Protein AF-A0A8U0HR42-F1 (afdb_monomer_lite)

Foldseek 3Di:
DVCVPDDPVCVLLVQLVVLLVVLQVCQQPHQLLQSLQSLLVSLVSLVVVDPDDDPVSVVLSVVSNVLSVVSVVCVVVVHDDDLVSLVCSQLQRHSQLSVQCRPPPPHSVVSSVVSNVVLVVVQVVVPHPVCCSCPRHNPPPPVCVSCVFWDWDQDPVVRDIDTGGPCVVPPD

Secondary structure (DSSP, 8-state):
-GGGGS-HHHHHTHHHHHHHHHHHHHHHHS-THHHHHHHHHHHHHHHHH-SS--HHHHHHHHHHHHHHHHHHHHHHTTPPPPHHHHHHHHHHHSHHHHHHHHH-TT-HHHHHHHHHHHHHHHHHHTT-GGGTTT-SS-SSSTHHHH-TTEEEEEETTTTEEEEEEHHHHH--

Sequence (172 aa):
MILQYLPPSVIRALPELALIAIGFVVEWHYVSRITVFTNSMALATHTASLSDPSALFTAYVEFGIVLGLYGFIQYIREESIGQPYYVTAYYLYSSMTVGLIIFLPVGAFAAVVLATVAHIGMAVWRGGVSSWVYSGPRPFEVTYFINQNSIRYPDHEIGRWVSVPLTEVFDR

Structure (mmCIF, N/CA/C/O backbone):
data_AF-A0A8U0HR42-F1
#
_entry.id   AF-A0A8U0HR42-F1
#
loop_
_atom_site.group_PDB
_atom_site.id
_atom_site.type_symbol
_atom_site.label_atom_id
_atom_site.label_alt_id
_atom_site.label_comp_id
_atom_site.label_asym_id
_atom_site.label_entity_id
_atom_site.label_seq_id
_atom_site.pdbx_PDB_ins_code
_atom_site.Cartn_x
_atom_site.Cartn_y
_atom_site.Cartn_z
_atom_site.occupancy
_atom_site.B_iso_or_equiv
_atom_site.auth_seq_id
_atom_site.auth_comp_id
_atom_site.auth_asym_id
_atom_site.auth_atom_id
_atom_site.pdbx_PDB_model_num
ATOM 1 N N . MET A 1 1 ? -14.921 -26.849 11.056 1.00 66.88 1 MET A N 1
ATOM 2 C CA . MET A 1 1 ? -14.424 -25.935 9.994 1.00 66.88 1 MET A CA 1
ATOM 3 C C . MET A 1 1 ? -13.175 -25.235 10.510 1.00 66.88 1 MET A C 1
ATOM 5 O O . MET A 1 1 ? -13.185 -24.853 11.667 1.00 66.88 1 MET A O 1
ATOM 9 N N . ILE A 1 2 ? -12.111 -25.060 9.716 1.00 78.25 2 ILE A N 1
ATOM 10 C CA . ILE A 1 2 ? -10.826 -24.506 10.210 1.00 78.25 2 ILE A CA 1
ATOM 11 C C . ILE A 1 2 ? -10.975 -23.103 10.838 1.00 78.25 2 ILE A C 1
ATOM 13 O O . ILE A 1 2 ? -10.279 -22.763 11.788 1.00 78.25 2 ILE A O 1
ATOM 17 N N . LEU A 1 3 ? -11.971 -22.342 10.370 1.00 75.50 3 LEU A N 1
ATOM 18 C CA . LEU A 1 3 ? -12.327 -21.007 10.854 1.00 75.50 3 LEU A CA 1
ATOM 19 C C . LEU A 1 3 ? -12.717 -20.967 12.341 1.00 75.50 3 LEU A C 1
ATOM 21 O O . LEU A 1 3 ? -12.577 -19.926 12.966 1.00 75.50 3 LEU A O 1
ATOM 25 N N . GLN A 1 4 ? -13.161 -22.084 12.927 1.00 79.69 4 GLN A N 1
ATOM 26 C CA . GLN A 1 4 ? -13.584 -22.140 14.335 1.00 79.69 4 GLN A CA 1
ATOM 27 C C . GLN A 1 4 ? -12.416 -22.060 15.334 1.00 79.69 4 GLN A C 1
ATOM 29 O O . GLN A 1 4 ? -12.642 -21.849 16.520 1.00 79.69 4 GLN A O 1
ATOM 34 N N . TYR A 1 5 ? -11.179 -22.247 14.863 1.00 85.38 5 TYR A N 1
ATOM 35 C CA . TYR A 1 5 ? -9.969 -22.165 15.685 1.00 85.38 5 TYR A CA 1
ATOM 36 C C . TYR A 1 5 ? -9.307 -20.783 15.633 1.00 85.38 5 TYR A C 1
ATOM 38 O O . TYR A 1 5 ? -8.339 -20.543 16.352 1.00 85.38 5 TYR A O 1
ATOM 46 N N . LEU A 1 6 ? -9.799 -19.878 14.779 1.00 81.62 6 LEU A N 1
ATOM 47 C CA . LEU A 1 6 ? -9.230 -18.545 14.618 1.00 81.62 6 LEU A CA 1
ATOM 48 C C . LEU A 1 6 ? -9.898 -17.541 15.569 1.00 81.62 6 LEU A C 1
ATOM 50 O O . LEU A 1 6 ? -11.116 -17.578 15.751 1.00 81.62 6 LEU A O 1
ATOM 54 N N . PRO A 1 7 ? -9.133 -16.592 16.140 1.00 84.44 7 PRO A N 1
ATOM 55 C CA . PRO A 1 7 ? -9.707 -15.491 16.900 1.00 84.44 7 PRO A CA 1
ATOM 56 C C . PRO A 1 7 ? -10.683 -14.661 16.037 1.00 84.44 7 PRO A C 1
ATOM 58 O O . PRO A 1 7 ? -10.382 -14.396 14.870 1.00 84.44 7 PRO A O 1
ATOM 61 N N . PRO A 1 8 ? -11.803 -14.153 16.588 1.00 79.44 8 PRO A N 1
ATOM 62 C CA . PRO A 1 8 ? -12.774 -13.343 15.837 1.00 79.44 8 PRO A CA 1
ATOM 63 C C . PRO A 1 8 ? -12.202 -12.060 15.214 1.00 79.44 8 PRO A C 1
ATOM 65 O O . PRO A 1 8 ? -12.760 -11.518 14.261 1.00 79.44 8 PRO A O 1
ATOM 68 N N . SER A 1 9 ? -11.109 -11.533 15.767 1.00 74.50 9 SER A N 1
ATOM 69 C CA . SER A 1 9 ? -10.353 -10.420 15.184 1.00 74.50 9 SER A CA 1
ATOM 70 C C . SER A 1 9 ? -9.686 -10.814 13.866 1.00 74.50 9 SER A C 1
ATOM 72 O O . SER A 1 9 ? -9.794 -10.080 12.891 1.00 74.50 9 SER A O 1
ATOM 74 N N . VAL A 1 10 ? -9.071 -11.998 13.809 1.00 77.12 10 VAL A N 1
ATOM 75 C CA . VAL A 1 10 ? -8.405 -12.517 12.605 1.00 77.12 10 VAL A CA 1
ATOM 76 C C . VAL A 1 10 ? -9.420 -12.829 11.512 1.00 77.12 10 VAL A C 1
ATOM 78 O O . VAL A 1 10 ? -9.176 -12.531 10.350 1.00 77.12 10 VAL A O 1
ATOM 81 N N . ILE A 1 11 ? -10.584 -13.371 11.880 1.00 81.81 11 ILE A N 1
ATOM 82 C CA . ILE A 1 11 ? -11.650 -13.673 10.915 1.00 81.81 11 ILE A CA 1
ATOM 83 C C . ILE A 1 11 ? -12.159 -12.397 10.233 1.00 81.81 11 ILE A C 1
ATOM 85 O O . ILE A 1 11 ? -12.410 -12.405 9.033 1.00 81.81 11 ILE A O 1
ATOM 89 N N . ARG A 1 12 ? -12.293 -11.294 10.979 1.00 80.69 12 ARG A N 1
ATOM 90 C CA . ARG A 1 12 ? -12.728 -10.007 10.415 1.00 80.69 12 ARG A CA 1
ATOM 91 C C . ARG A 1 12 ? -11.691 -9.383 9.486 1.00 80.69 12 ARG A C 1
ATOM 93 O O . ARG A 1 12 ? -12.093 -8.751 8.525 1.00 80.69 12 ARG A O 1
ATOM 100 N N . ALA A 1 13 ? -10.408 -9.617 9.756 1.00 80.81 13 ALA A N 1
ATOM 101 C CA . ALA A 1 13 ? -9.294 -9.121 8.952 1.00 80.81 13 ALA A CA 1
ATOM 102 C C . ALA A 1 13 ? -8.875 -10.075 7.812 1.00 80.81 13 ALA A C 1
ATOM 104 O O . ALA A 1 13 ? -7.837 -9.870 7.185 1.00 80.81 13 ALA A O 1
ATOM 105 N N . LEU A 1 14 ? -9.609 -11.174 7.578 1.00 83.12 14 LEU A N 1
ATOM 106 C CA . LEU A 1 14 ? -9.266 -12.176 6.559 1.00 83.12 14 LEU A CA 1
ATOM 107 C C . LEU A 1 14 ? -9.131 -11.585 5.147 1.00 83.12 14 LEU A C 1
ATOM 109 O O . LEU A 1 14 ? -8.169 -11.953 4.472 1.00 83.12 14 LEU A O 1
ATOM 113 N N . PRO A 1 15 ? -10.041 -10.709 4.675 1.00 83.31 15 PRO A N 1
ATOM 114 C CA . PRO A 1 15 ? -9.913 -10.091 3.356 1.00 83.31 15 PRO A CA 1
ATOM 115 C C . PRO A 1 15 ? -8.627 -9.270 3.212 1.00 83.31 15 PRO A C 1
ATOM 117 O O . PRO A 1 15 ? -7.894 -9.427 2.235 1.00 83.31 15 PRO A O 1
ATOM 120 N N . GLU A 1 16 ? -8.316 -8.443 4.208 1.00 85.94 16 GLU A N 1
ATOM 121 C CA . GLU A 1 16 ? -7.113 -7.616 4.249 1.00 85.94 16 GLU A CA 1
ATOM 122 C C . GLU A 1 16 ? -5.857 -8.486 4.302 1.00 85.94 16 GLU A C 1
ATOM 124 O O . GLU A 1 16 ? -4.922 -8.277 3.532 1.00 85.94 16 GLU A O 1
ATOM 129 N N . LEU A 1 17 ? -5.858 -9.509 5.161 1.00 83.25 17 LEU A N 1
ATOM 130 C CA . LEU A 1 17 ? -4.767 -10.473 5.286 1.00 83.25 17 LEU A CA 1
ATOM 131 C C . LEU A 1 17 ? -4.526 -11.237 3.985 1.00 83.25 17 LEU A C 1
ATOM 133 O O . LEU A 1 17 ? -3.374 -11.431 3.607 1.00 83.25 17 LEU A O 1
ATOM 137 N N . ALA A 1 18 ? -5.584 -11.654 3.291 1.00 84.06 18 ALA A N 1
ATOM 138 C CA . ALA A 1 18 ? -5.467 -12.341 2.012 1.00 84.06 18 ALA A CA 1
ATOM 139 C C . ALA A 1 18 ? -4.849 -11.426 0.945 1.00 84.06 18 ALA A C 1
ATOM 141 O O . ALA A 1 18 ? -3.941 -11.846 0.230 1.00 84.06 18 ALA A O 1
ATOM 142 N N . LEU A 1 19 ? -5.289 -10.168 0.870 1.00 84.19 19 LEU A N 1
ATOM 143 C CA . LEU A 1 19 ? -4.763 -9.194 -0.089 1.00 84.19 19 LEU A CA 1
ATOM 144 C C . LEU A 1 19 ? -3.305 -8.819 0.199 1.00 84.19 19 LEU A C 1
ATOM 146 O O . LEU A 1 19 ? -2.505 -8.769 -0.735 1.00 84.19 19 LEU A O 1
ATOM 150 N N . ILE A 1 20 ? -2.940 -8.634 1.471 1.00 82.88 20 ILE A N 1
ATOM 151 C CA . ILE A 1 20 ? -1.546 -8.417 1.885 1.00 82.88 20 ILE A CA 1
ATOM 152 C C . ILE A 1 20 ? -0.702 -9.656 1.589 1.00 82.88 20 ILE A C 1
ATOM 154 O O . ILE A 1 20 ? 0.413 -9.522 1.100 1.00 82.88 20 ILE A O 1
ATOM 158 N N . ALA A 1 21 ? -1.205 -10.864 1.857 1.00 81.19 21 ALA A N 1
ATOM 159 C CA . ALA A 1 21 ? -0.470 -12.097 1.588 1.00 81.19 21 ALA A CA 1
ATOM 160 C C . ALA A 1 21 ? -0.195 -12.271 0.089 1.00 81.19 21 ALA A C 1
ATOM 162 O O . ALA A 1 21 ? 0.932 -12.588 -0.290 1.00 81.19 21 ALA A O 1
ATOM 163 N N . ILE A 1 22 ? -1.188 -12.006 -0.766 1.00 80.81 22 ILE A N 1
ATOM 164 C CA . ILE A 1 22 ? -0.998 -11.984 -2.222 1.00 80.81 22 ILE A CA 1
ATOM 165 C C . ILE A 1 22 ? 0.026 -10.909 -2.590 1.00 80.81 22 ILE A C 1
ATOM 167 O O . ILE A 1 22 ? 0.986 -11.211 -3.294 1.00 80.81 22 ILE A O 1
ATOM 171 N N . GLY A 1 23 ? -0.133 -9.686 -2.075 1.00 75.19 23 GLY A N 1
ATOM 172 C CA . GLY A 1 23 ? 0.799 -8.584 -2.312 1.00 75.19 23 GLY A CA 1
ATOM 173 C C . GLY A 1 23 ? 2.236 -8.940 -1.948 1.00 75.19 23 GLY A C 1
ATOM 174 O O . GLY A 1 23 ? 3.132 -8.697 -2.751 1.00 75.19 23 GLY A O 1
ATOM 175 N N . PHE A 1 24 ? 2.435 -9.597 -0.807 1.00 78.31 24 PHE A N 1
ATOM 176 C CA . PHE A 1 24 ? 3.731 -1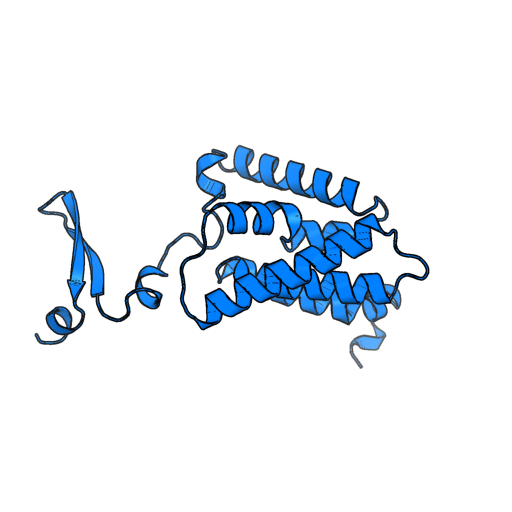0.026 -0.291 1.00 78.31 24 PHE A CA 1
ATOM 177 C C . PHE A 1 24 ? 4.364 -11.141 -1.130 1.00 78.31 24 PHE A C 1
ATOM 179 O O . PHE A 1 24 ? 5.543 -11.059 -1.468 1.00 78.31 24 PHE A O 1
ATOM 186 N N . VAL A 1 25 ? 3.595 -12.169 -1.506 1.00 77.38 25 VAL A N 1
ATOM 187 C CA . VAL A 1 25 ? 4.084 -13.244 -2.392 1.00 77.38 25 VAL A CA 1
ATOM 188 C C . VAL A 1 25 ? 4.490 -12.663 -3.743 1.00 77.38 25 VAL A C 1
ATOM 190 O O . VAL A 1 25 ? 5.550 -12.978 -4.280 1.00 77.38 25 VAL A O 1
ATOM 193 N N . VAL A 1 26 ? 3.663 -11.773 -4.280 1.00 70.31 26 VAL A N 1
ATOM 194 C CA . VAL A 1 26 ? 3.926 -11.104 -5.550 1.00 70.31 26 VAL A CA 1
ATOM 195 C C . VAL A 1 26 ? 5.119 -10.156 -5.432 1.00 70.31 26 VAL A C 1
ATOM 197 O O . VAL A 1 26 ? 5.915 -10.094 -6.356 1.00 70.31 26 VAL A O 1
ATOM 200 N N . GLU A 1 27 ? 5.320 -9.494 -4.294 1.00 76.19 27 GLU A N 1
ATOM 201 C CA . GLU A 1 27 ? 6.469 -8.610 -4.042 1.00 76.19 27 GLU A CA 1
ATOM 202 C C . GLU A 1 27 ? 7.811 -9.357 -4.110 1.00 76.19 27 GLU A C 1
ATOM 204 O O . GLU A 1 27 ? 8.821 -8.784 -4.515 1.00 76.19 27 GLU A O 1
ATOM 209 N N . TRP A 1 28 ? 7.823 -10.652 -3.775 1.00 64.25 28 TRP A N 1
ATOM 210 C CA . TRP A 1 28 ? 9.016 -11.501 -3.874 1.00 64.25 28 TRP A CA 1
ATOM 211 C C . TRP A 1 28 ? 9.342 -11.948 -5.303 1.00 64.25 28 TRP A C 1
ATOM 213 O O . TRP A 1 28 ? 10.506 -12.220 -5.602 1.00 64.25 28 TRP A O 1
ATOM 223 N N . HIS A 1 29 ? 8.340 -12.038 -6.180 1.00 52.47 29 HIS A N 1
ATOM 224 C CA . HIS A 1 29 ? 8.472 -12.672 -7.499 1.00 52.47 29 HIS A CA 1
ATOM 225 C C . HIS A 1 29 ? 8.234 -11.729 -8.684 1.00 52.47 29 HIS A C 1
ATOM 227 O O . HIS A 1 29 ? 8.695 -12.003 -9.789 1.00 52.47 29 HIS A O 1
ATOM 233 N N . TYR A 1 30 ? 7.543 -10.613 -8.473 1.00 54.38 30 TYR A N 1
ATOM 234 C CA . TYR A 1 30 ? 7.096 -9.700 -9.514 1.00 54.38 30 TYR A CA 1
ATOM 235 C C . TYR A 1 30 ? 7.462 -8.251 -9.202 1.00 54.38 30 TYR A C 1
ATOM 237 O O . TYR A 1 30 ? 7.749 -7.841 -8.081 1.00 54.38 30 TYR A O 1
ATOM 245 N N . VAL A 1 31 ? 7.433 -7.452 -10.263 1.00 59.38 31 VAL A N 1
ATOM 246 C CA . VAL A 1 31 ? 7.616 -6.006 -10.218 1.00 59.38 31 VAL A CA 1
ATOM 247 C C . VAL A 1 31 ? 6.521 -5.381 -9.342 1.00 59.38 31 VAL A C 1
ATOM 249 O O . VAL A 1 31 ? 5.358 -5.760 -9.482 1.00 59.38 31 VAL A O 1
ATOM 252 N N . SER A 1 32 ? 6.862 -4.376 -8.520 1.00 70.12 32 SER A N 1
ATOM 253 C CA . SER A 1 32 ? 6.002 -3.734 -7.497 1.00 70.12 32 SER A CA 1
ATOM 254 C C . SER A 1 32 ? 4.602 -3.285 -7.958 1.00 70.12 32 SER A C 1
ATOM 256 O O . SER A 1 32 ? 3.761 -2.947 -7.137 1.00 70.12 32 SER A O 1
ATOM 258 N N . ARG A 1 33 ? 4.334 -3.293 -9.265 1.00 81.56 33 ARG A N 1
ATOM 259 C CA . ARG A 1 33 ? 3.081 -2.914 -9.928 1.00 81.56 33 ARG A CA 1
ATOM 260 C C . ARG A 1 33 ? 1.845 -3.626 -9.371 1.00 81.56 33 ARG A C 1
ATOM 262 O O . ARG A 1 33 ? 0.877 -2.967 -9.006 1.00 81.56 33 ARG A O 1
ATOM 269 N N . ILE A 1 34 ? 1.884 -4.956 -9.288 1.00 82.44 34 ILE A N 1
ATOM 270 C CA . ILE A 1 34 ? 0.743 -5.749 -8.800 1.00 82.44 34 ILE A CA 1
ATOM 271 C C . ILE A 1 34 ? 0.619 -5.620 -7.276 1.00 82.44 34 ILE A C 1
ATOM 273 O O . ILE A 1 34 ? -0.487 -5.467 -6.767 1.00 82.44 34 ILE A O 1
ATOM 277 N N . THR A 1 35 ? 1.747 -5.591 -6.559 1.00 86.69 35 THR A N 1
ATOM 278 C CA . THR A 1 35 ? 1.792 -5.406 -5.101 1.00 86.69 35 THR A CA 1
ATOM 279 C C . THR A 1 35 ? 1.117 -4.108 -4.660 1.00 86.69 35 THR A C 1
ATOM 281 O O . THR A 1 35 ? 0.303 -4.125 -3.741 1.00 86.69 35 THR A O 1
ATOM 284 N N . VAL A 1 36 ? 1.393 -2.982 -5.333 1.00 89.44 36 VAL A N 1
ATOM 285 C CA . VAL A 1 36 ? 0.744 -1.696 -5.010 1.00 89.44 36 VAL A CA 1
ATOM 286 C C . VAL A 1 36 ? -0.766 -1.800 -5.172 1.00 89.44 36 VAL A C 1
ATOM 288 O O . VAL A 1 36 ? -1.503 -1.301 -4.325 1.00 89.44 36 VAL A O 1
ATOM 291 N N . PHE A 1 37 ? -1.238 -2.462 -6.231 1.00 91.25 37 PHE A N 1
ATOM 292 C CA . PHE A 1 37 ? -2.667 -2.644 -6.460 1.00 91.25 37 PHE A CA 1
ATOM 293 C C . PHE A 1 37 ? -3.317 -3.478 -5.351 1.00 91.25 37 PHE A C 1
ATOM 295 O O . PHE A 1 37 ? -4.270 -3.019 -4.722 1.00 91.25 37 PHE A O 1
ATOM 302 N N . THR A 1 38 ? -2.779 -4.661 -5.045 1.00 91.50 38 THR A N 1
ATOM 303 C CA . THR A 1 38 ? -3.352 -5.544 -4.015 1.00 91.50 38 THR A CA 1
ATOM 304 C C . THR A 1 38 ? -3.318 -4.906 -2.629 1.00 91.50 38 THR A C 1
ATOM 306 O O . THR A 1 38 ? -4.304 -4.973 -1.897 1.00 91.50 38 THR A O 1
ATOM 309 N N . ASN A 1 39 ? -2.231 -4.215 -2.288 1.00 92.69 39 ASN A N 1
ATOM 310 C CA . ASN A 1 39 ? -2.087 -3.558 -0.993 1.00 92.69 39 ASN A CA 1
ATOM 311 C C . ASN A 1 39 ? -2.993 -2.324 -0.870 1.00 92.69 39 ASN A C 1
ATOM 313 O O . ASN A 1 39 ? -3.564 -2.080 0.191 1.00 92.69 39 ASN A O 1
ATOM 317 N N . SER A 1 40 ? -3.206 -1.581 -1.958 1.00 93.62 40 SER A N 1
ATOM 318 C CA . SER A 1 40 ? -4.165 -0.468 -1.972 1.00 93.62 40 SER A CA 1
ATOM 319 C C . SER A 1 40 ? -5.608 -0.956 -1.845 1.00 93.62 40 SER A C 1
ATOM 321 O O . SER A 1 40 ? -6.404 -0.335 -1.145 1.00 93.62 40 SER A O 1
ATOM 323 N N . MET A 1 41 ? -5.941 -2.106 -2.439 1.00 93.38 41 MET A N 1
ATOM 324 C CA . MET A 1 41 ? -7.238 -2.758 -2.229 1.00 93.38 41 MET A CA 1
ATOM 325 C C . MET A 1 41 ? -7.409 -3.262 -0.788 1.00 93.38 41 MET A C 1
ATOM 327 O O . MET A 1 41 ? -8.513 -3.184 -0.244 1.00 93.38 41 MET A O 1
ATOM 331 N N . ALA A 1 42 ? -6.334 -3.732 -0.143 1.00 93.00 42 ALA A N 1
ATOM 332 C CA . ALA A 1 42 ? -6.360 -4.095 1.275 1.00 93.00 42 ALA A CA 1
ATOM 333 C C . ALA A 1 42 ? -6.672 -2.871 2.147 1.00 93.00 42 ALA A C 1
ATOM 335 O O . ALA A 1 42 ? -7.555 -2.931 3.001 1.00 93.00 42 ALA A O 1
ATOM 336 N N . LEU A 1 43 ? -6.017 -1.738 1.874 1.00 92.12 43 LEU A N 1
ATOM 337 C CA . LEU A 1 43 ? -6.306 -0.468 2.541 1.00 92.12 43 LEU A CA 1
ATOM 338 C C . LEU A 1 43 ? -7.737 0.009 2.282 1.00 92.12 43 LEU A C 1
ATOM 340 O O . LEU A 1 43 ? -8.393 0.444 3.216 1.00 92.12 43 LEU A O 1
ATOM 344 N N . ALA A 1 44 ? -8.247 -0.105 1.055 1.00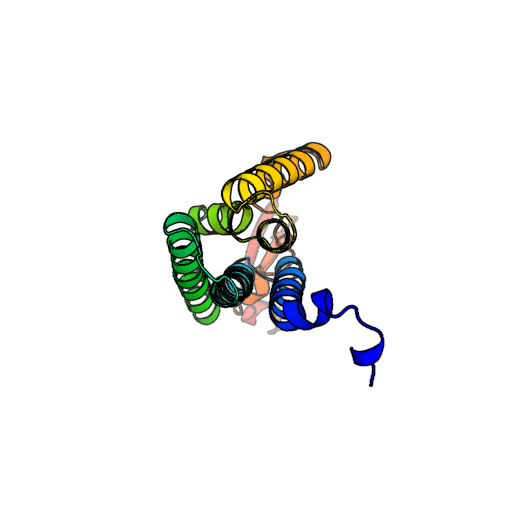 93.06 44 ALA A N 1
ATOM 345 C CA . ALA A 1 44 ? -9.625 0.262 0.730 1.00 93.06 44 ALA A CA 1
ATOM 346 C C . ALA A 1 44 ? -10.644 -0.577 1.510 1.00 93.06 44 ALA A C 1
ATOM 348 O O . ALA A 1 44 ? -11.601 -0.037 2.067 1.00 93.06 44 ALA A O 1
ATOM 349 N N . THR A 1 45 ? -10.398 -1.884 1.601 1.00 91.56 45 THR A N 1
ATOM 350 C CA . THR A 1 45 ? -11.228 -2.811 2.381 1.00 91.56 45 THR A CA 1
ATOM 351 C C . THR A 1 45 ? -11.188 -2.455 3.865 1.00 91.56 45 THR A C 1
ATOM 353 O O . THR A 1 45 ? -12.234 -2.358 4.505 1.00 91.56 45 THR A O 1
ATOM 356 N N . HIS A 1 46 ? -9.996 -2.154 4.386 1.00 89.94 46 HIS A N 1
ATOM 357 C CA . HIS A 1 46 ? -9.832 -1.714 5.763 1.00 89.94 46 HIS A CA 1
ATOM 358 C C . HIS A 1 46 ? -10.557 -0.389 6.033 1.00 89.94 46 HIS A C 1
ATOM 360 O O . HIS A 1 46 ? -11.308 -0.289 6.999 1.00 89.94 46 HIS A O 1
ATOM 366 N N . THR A 1 47 ? -10.401 0.615 5.166 1.00 89.38 47 THR A N 1
ATOM 367 C CA . THR A 1 47 ? -11.068 1.920 5.298 1.00 89.38 47 THR A CA 1
ATOM 368 C C . THR A 1 47 ? -12.584 1.781 5.314 1.00 89.38 47 THR A C 1
ATOM 370 O O . THR A 1 47 ? -13.236 2.442 6.116 1.00 89.38 47 THR A O 1
ATOM 373 N N . ALA A 1 48 ? -13.149 0.883 4.501 1.00 87.38 48 ALA A N 1
ATOM 374 C CA . ALA A 1 48 ? -14.584 0.600 4.500 1.00 87.38 48 ALA A CA 1
ATOM 375 C C . ALA A 1 48 ? -15.088 -0.023 5.818 1.00 87.38 48 ALA A C 1
ATOM 377 O O . ALA A 1 48 ? -16.283 0.037 6.103 1.00 87.38 48 ALA A O 1
ATOM 378 N N . SER A 1 49 ? -14.197 -0.609 6.626 1.00 86.75 49 SER A N 1
ATOM 379 C CA . SER A 1 49 ? -14.523 -1.140 7.957 1.00 86.75 49 SER A CA 1
ATOM 380 C C . SER A 1 49 ? -14.470 -0.085 9.072 1.00 86.75 49 SER A C 1
ATOM 382 O O . SER A 1 49 ? -14.958 -0.335 10.177 1.00 86.75 49 SER A O 1
ATOM 384 N N . LEU A 1 50 ? -13.893 1.093 8.803 1.00 86.25 50 LEU A N 1
ATOM 385 C CA . LEU A 1 50 ? -13.776 2.182 9.770 1.00 86.25 50 LEU A CA 1
ATOM 386 C C . LEU A 1 50 ? -15.053 3.028 9.791 1.00 86.25 50 LEU A C 1
ATOM 388 O O . LEU A 1 50 ? -15.600 3.383 8.751 1.00 86.25 50 LEU A O 1
ATOM 392 N N . SER A 1 51 ? -15.507 3.402 10.989 1.00 85.75 51 SER A N 1
ATOM 393 C CA . SER A 1 51 ? -16.710 4.225 11.158 1.00 85.75 51 SER A CA 1
ATOM 394 C C . SER A 1 51 ? -16.507 5.689 10.762 1.00 85.75 51 SER A C 1
ATOM 396 O O . SER A 1 51 ? -17.462 6.336 10.349 1.00 85.75 51 SER A O 1
ATOM 398 N N . ASP A 1 52 ? -15.289 6.212 10.925 1.00 86.81 52 ASP A N 1
ATOM 399 C CA . ASP A 1 52 ? -14.942 7.604 10.613 1.00 86.81 52 ASP A CA 1
ATOM 400 C C . ASP A 1 52 ? -13.456 7.724 10.215 1.00 86.81 52 ASP A C 1
ATOM 402 O O . ASP A 1 52 ? -12.594 8.048 11.041 1.00 86.81 52 ASP A O 1
ATOM 406 N N . PRO A 1 53 ? -13.093 7.348 8.975 1.00 86.25 53 PRO A N 1
ATOM 407 C CA . PRO A 1 53 ? -11.727 7.487 8.494 1.00 86.25 53 PRO A CA 1
ATOM 408 C C . PRO A 1 53 ? -11.389 8.960 8.235 1.00 86.25 53 PRO A C 1
ATOM 410 O O . PRO A 1 53 ? -12.133 9.691 7.587 1.00 86.25 53 PRO A O 1
ATOM 413 N N . SER A 1 54 ? -10.206 9.400 8.674 1.00 89.38 54 SER A N 1
ATOM 414 C CA . SER A 1 54 ? -9.760 10.772 8.394 1.00 89.38 54 SER A CA 1
ATOM 415 C C . SER A 1 54 ? -9.662 11.047 6.885 1.00 89.38 54 SER A C 1
ATOM 417 O O . SER A 1 54 ? -9.276 10.173 6.101 1.00 89.38 54 SER A O 1
ATOM 419 N N . ALA A 1 55 ? -9.941 12.287 6.471 1.00 89.38 55 ALA A N 1
ATOM 420 C CA . ALA A 1 55 ? -9.877 12.691 5.062 1.00 89.38 55 ALA A CA 1
ATOM 421 C C . ALA A 1 55 ? -8.489 12.455 4.437 1.00 89.38 55 ALA A C 1
ATOM 423 O O . ALA A 1 55 ? -8.388 12.005 3.300 1.00 89.38 55 ALA A O 1
ATOM 424 N N . LEU A 1 56 ? -7.415 12.692 5.200 1.00 89.06 56 LEU A N 1
ATOM 425 C CA . LEU A 1 56 ? -6.043 12.433 4.749 1.00 89.06 56 LEU A CA 1
ATOM 426 C C . LEU A 1 56 ? -5.784 10.944 4.510 1.00 89.06 56 LEU A C 1
ATOM 428 O O . LEU A 1 56 ? -5.133 10.590 3.529 1.00 89.06 56 LEU A O 1
ATOM 432 N N . PHE A 1 57 ? -6.294 10.072 5.384 1.00 89.88 57 PHE A N 1
ATOM 433 C CA . PHE A 1 57 ? -6.160 8.630 5.197 1.00 89.88 57 PHE A CA 1
ATOM 434 C C . PHE A 1 57 ? -6.944 8.158 3.971 1.00 89.88 57 PHE A C 1
ATOM 436 O O . PHE A 1 57 ? -6.410 7.412 3.157 1.00 89.88 57 PHE A O 1
ATOM 443 N N . THR A 1 58 ? -8.165 8.662 3.790 1.00 91.62 58 THR A N 1
ATOM 444 C CA . THR A 1 58 ? -8.995 8.353 2.618 1.00 91.62 58 THR A CA 1
ATOM 445 C C . THR A 1 58 ? -8.308 8.780 1.319 1.00 91.62 58 THR A C 1
ATOM 447 O O . THR A 1 58 ? -8.152 7.959 0.419 1.00 91.62 58 THR A O 1
ATOM 450 N N . ALA A 1 59 ? -7.780 10.007 1.254 1.00 92.88 59 ALA A N 1
ATOM 451 C CA . ALA A 1 59 ? -7.032 10.496 0.093 1.00 92.88 59 ALA A CA 1
ATOM 452 C C . ALA A 1 59 ? -5.774 9.656 -0.195 1.00 92.88 59 ALA A C 1
ATOM 454 O O . ALA A 1 59 ? -5.442 9.392 -1.350 1.00 92.88 59 ALA A O 1
ATOM 455 N N . TYR A 1 60 ? -5.079 9.199 0.850 1.00 92.88 60 TYR A N 1
ATOM 456 C CA . TYR A 1 60 ? -3.946 8.285 0.710 1.00 92.88 60 TYR A CA 1
ATOM 457 C C . TYR A 1 60 ? -4.367 6.919 0.139 1.00 92.88 60 TYR A C 1
ATOM 459 O O . TYR A 1 60 ? -3.665 6.368 -0.711 1.00 92.88 60 TYR A O 1
ATOM 467 N N . VAL A 1 61 ? -5.516 6.376 0.545 1.00 93.88 61 VAL A N 1
ATOM 468 C CA . VAL A 1 61 ? -6.046 5.129 -0.031 1.00 93.88 61 VAL A CA 1
ATOM 469 C C . VAL A 1 61 ? -6.440 5.316 -1.496 1.00 93.88 61 VAL A C 1
ATOM 471 O O . VAL A 1 61 ? -6.036 4.516 -2.339 1.00 93.88 61 VAL A O 1
ATOM 474 N N . GLU A 1 62 ? -7.158 6.389 -1.826 1.00 95.44 62 GLU A N 1
ATOM 475 C CA . GLU A 1 62 ? -7.557 6.703 -3.204 1.00 95.44 62 GLU A CA 1
ATOM 476 C C . GLU A 1 62 ? -6.346 6.892 -4.125 1.00 95.44 62 GLU A C 1
ATOM 478 O O . GLU A 1 62 ? -6.308 6.335 -5.225 1.00 95.44 62 GLU A O 1
ATOM 483 N N . PHE A 1 63 ? -5.314 7.603 -3.656 1.00 95.19 63 PHE A N 1
ATOM 484 C CA . PHE A 1 63 ? -4.053 7.738 -4.385 1.00 95.19 63 PHE A CA 1
ATOM 485 C C . PHE A 1 63 ? -3.410 6.372 -4.657 1.00 95.19 63 PHE A C 1
ATOM 487 O O . PHE A 1 63 ? -2.959 6.115 -5.774 1.00 95.19 63 PHE A O 1
ATOM 494 N N . GLY A 1 64 ? -3.432 5.473 -3.671 1.00 93.62 64 GLY A N 1
ATOM 495 C CA . GLY A 1 64 ? -2.935 4.106 -3.813 1.00 93.62 64 GLY A CA 1
ATOM 496 C C . GLY A 1 64 ? -3.691 3.312 -4.871 1.00 93.62 64 GLY A C 1
ATOM 497 O O . GLY A 1 64 ? -3.069 2.655 -5.703 1.00 93.62 64 GLY A O 1
ATOM 498 N N . ILE A 1 65 ? -5.022 3.417 -4.904 1.00 95.12 65 ILE A N 1
ATOM 499 C CA . ILE A 1 65 ? -5.855 2.754 -5.918 1.00 95.12 65 ILE A CA 1
ATOM 500 C C . ILE A 1 65 ? -5.488 3.249 -7.320 1.00 95.12 65 ILE A C 1
ATOM 502 O O . ILE A 1 65 ? -5.264 2.433 -8.215 1.00 95.12 65 ILE A O 1
ATOM 506 N N . VAL A 1 66 ? -5.378 4.566 -7.514 1.00 96.31 66 VAL A N 1
ATOM 507 C CA . VAL A 1 66 ? -5.005 5.152 -8.814 1.00 96.31 66 VAL A CA 1
ATOM 508 C C . VAL A 1 66 ? -3.601 4.709 -9.227 1.00 96.31 66 VAL A C 1
ATOM 510 O O . VAL A 1 66 ? -3.393 4.281 -10.364 1.00 96.31 66 VAL A O 1
ATOM 513 N N . LEU A 1 67 ? -2.641 4.761 -8.303 1.00 94.19 67 LEU A N 1
ATOM 514 C CA . LEU A 1 67 ? -1.259 4.353 -8.545 1.00 94.19 67 LEU A CA 1
ATOM 515 C C . LEU A 1 67 ? -1.153 2.850 -8.846 1.00 94.19 67 LEU A C 1
ATOM 517 O O . LEU A 1 67 ? -0.441 2.440 -9.765 1.00 94.19 67 LEU A O 1
ATOM 521 N N . GLY A 1 68 ? -1.875 2.024 -8.095 1.00 91.62 68 GLY A N 1
ATOM 522 C CA . GLY A 1 68 ? -1.959 0.581 -8.287 1.00 91.62 68 GLY A CA 1
ATOM 523 C C . GLY A 1 68 ? -2.576 0.228 -9.632 1.00 91.62 68 GLY A C 1
ATOM 524 O O . GLY A 1 68 ? -2.009 -0.578 -10.364 1.00 91.62 68 GLY A O 1
ATOM 525 N N . LEU A 1 69 ? -3.676 0.886 -10.006 1.00 94.19 69 LEU A N 1
ATOM 526 C CA . LEU A 1 69 ? -4.325 0.683 -11.298 1.00 94.19 69 LEU A CA 1
ATOM 527 C C . LEU A 1 69 ? -3.413 1.103 -12.456 1.00 94.19 69 LEU A C 1
ATOM 529 O O . LEU A 1 69 ? -3.274 0.355 -13.421 1.00 94.19 69 LEU A O 1
ATOM 533 N N . TYR A 1 70 ? -2.739 2.251 -12.342 1.00 92.38 70 TYR A N 1
ATOM 534 C CA . TYR A 1 70 ? -1.740 2.680 -13.320 1.00 92.38 70 TYR A CA 1
ATOM 535 C C . TYR A 1 70 ? -0.620 1.640 -13.468 1.00 92.38 70 TYR A C 1
ATOM 537 O O . TYR A 1 70 ? -0.315 1.208 -14.578 1.00 92.38 70 TYR A O 1
ATOM 545 N N . GLY A 1 71 ? -0.053 1.173 -12.353 1.00 87.56 71 GLY A N 1
ATOM 546 C CA . GLY A 1 71 ? 0.962 0.120 -12.360 1.00 87.56 71 GLY A CA 1
ATOM 547 C C . GLY A 1 71 ? 0.481 -1.173 -13.004 1.00 87.56 71 GLY A C 1
ATOM 548 O O . GLY A 1 71 ? 1.198 -1.760 -13.812 1.00 87.56 71 GLY A O 1
ATOM 549 N N . PHE A 1 72 ? -0.734 -1.598 -12.672 1.00 86.81 72 PHE A N 1
ATOM 550 C CA . PHE A 1 72 ? -1.354 -2.806 -13.201 1.00 86.81 72 PHE A CA 1
ATOM 551 C C . PHE A 1 72 ? -1.602 -2.717 -14.714 1.00 86.81 72 PHE A C 1
ATOM 553 O O . PHE A 1 72 ? -1.280 -3.653 -15.443 1.00 86.81 72 PHE A O 1
ATOM 560 N N . ILE A 1 73 ? -2.076 -1.572 -15.214 1.00 87.62 73 ILE A N 1
ATOM 561 C CA . ILE A 1 73 ? -2.237 -1.333 -16.657 1.00 87.62 73 ILE A CA 1
ATOM 562 C C . ILE A 1 73 ? -0.886 -1.427 -17.372 1.00 87.62 73 ILE A C 1
ATOM 564 O O . ILE A 1 73 ? -0.775 -2.130 -18.375 1.00 87.62 73 ILE A O 1
ATOM 568 N N . GLN A 1 74 ? 0.155 -0.786 -16.838 1.00 84.31 74 GLN A N 1
ATOM 569 C CA . GLN A 1 74 ? 1.492 -0.852 -17.436 1.00 84.31 74 GLN A CA 1
ATOM 570 C C . GLN A 1 74 ? 2.117 -2.244 -17.327 1.00 84.31 74 GLN A C 1
ATOM 572 O O . GLN A 1 74 ? 2.956 -2.602 -18.147 1.00 84.31 74 GLN A O 1
ATOM 577 N N . TYR A 1 75 ? 1.729 -3.038 -16.326 1.00 83.19 75 TYR A N 1
ATOM 578 C CA . TYR A 1 75 ? 2.113 -4.445 -16.248 1.00 83.19 75 TYR A CA 1
ATOM 579 C C . TYR A 1 75 ? 1.487 -5.254 -17.390 1.00 83.19 75 TYR A C 1
ATOM 581 O O . TYR A 1 75 ? 2.211 -5.964 -18.076 1.00 83.19 75 TYR A O 1
ATOM 589 N N . ILE A 1 76 ? 0.182 -5.090 -17.641 1.00 83.75 76 ILE A N 1
ATOM 590 C CA . ILE A 1 76 ? -0.527 -5.765 -18.745 1.00 83.75 76 ILE A CA 1
ATOM 591 C C . ILE A 1 76 ? 0.036 -5.357 -20.110 1.00 83.75 76 ILE A C 1
ATOM 593 O O . ILE A 1 76 ? 0.131 -6.183 -21.009 1.00 83.75 76 ILE A O 1
ATOM 597 N N . ARG A 1 77 ? 0.399 -4.082 -20.272 1.00 83.31 77 ARG A N 1
ATOM 598 C CA . ARG A 1 77 ? 0.980 -3.556 -21.516 1.00 83.31 77 ARG A CA 1
ATOM 599 C C . ARG A 1 77 ? 2.462 -3.879 -21.696 1.00 83.31 77 ARG A C 1
ATOM 601 O O . ARG A 1 77 ? 3.035 -3.478 -22.699 1.00 83.31 77 ARG A O 1
ATOM 608 N N . GLU A 1 78 ? 3.082 -4.535 -20.715 1.00 79.69 78 GLU A N 1
ATOM 609 C CA . GLU A 1 78 ? 4.522 -4.822 -20.697 1.00 79.69 78 GLU A CA 1
ATOM 610 C C . GLU A 1 78 ? 5.400 -3.558 -20.827 1.00 79.69 78 GLU A C 1
ATOM 612 O O . GLU A 1 78 ? 6.571 -3.612 -21.198 1.00 79.69 78 GLU A O 1
ATOM 617 N N . GLU A 1 79 ? 4.862 -2.394 -20.455 1.00 75.06 79 GLU A N 1
ATOM 618 C CA . GLU A 1 79 ? 5.543 -1.108 -20.583 1.00 75.06 79 GLU A CA 1
ATOM 619 C C . GLU A 1 79 ? 6.465 -0.836 -19.387 1.00 75.06 79 GLU A C 1
ATOM 621 O O . GLU A 1 79 ? 6.177 -1.179 -18.232 1.00 75.06 79 GLU A O 1
ATOM 626 N N . SER A 1 80 ? 7.589 -0.166 -19.647 1.00 74.62 80 SER A N 1
ATOM 627 C CA . SER A 1 80 ? 8.480 0.298 -18.587 1.00 74.62 80 SER A CA 1
ATOM 628 C C . SER A 1 80 ? 7.885 1.505 -17.866 1.00 74.62 80 SER A C 1
ATOM 630 O O . SER A 1 80 ? 7.452 2.471 -18.491 1.00 74.62 80 SER A O 1
ATOM 632 N N . ILE A 1 81 ? 7.947 1.486 -16.541 1.00 77.25 81 ILE A N 1
ATOM 633 C CA . ILE A 1 81 ? 7.593 2.615 -15.686 1.00 77.25 81 ILE A CA 1
ATOM 634 C C . ILE A 1 81 ? 8.872 3.289 -15.167 1.00 77.25 81 ILE A C 1
ATOM 636 O O . ILE A 1 81 ? 9.880 2.630 -14.921 1.00 77.25 81 ILE A O 1
ATOM 640 N N . GLY A 1 82 ? 8.822 4.609 -14.977 1.00 75.75 82 GLY A N 1
ATOM 641 C CA . GLY A 1 82 ? 9.932 5.379 -14.417 1.00 75.75 82 GLY A CA 1
ATOM 642 C C . GLY A 1 82 ? 10.208 5.086 -12.937 1.00 75.75 82 GLY A C 1
ATOM 643 O O . GLY A 1 82 ? 9.326 4.699 -12.172 1.00 75.75 82 GLY A O 1
ATOM 644 N N . GLN A 1 83 ? 11.439 5.362 -12.508 1.00 76.06 83 GLN A N 1
ATOM 645 C CA . GLN A 1 83 ? 11.903 5.181 -11.127 1.00 76.06 83 GLN A CA 1
ATOM 646 C C . GLN A 1 83 ? 11.003 5.812 -10.036 1.00 76.06 83 GLN A C 1
ATOM 648 O O . GLN A 1 83 ? 10.823 5.158 -9.007 1.00 76.06 83 GLN A O 1
ATOM 653 N N . PRO A 1 84 ? 10.398 7.010 -10.213 1.00 77.00 84 PRO A N 1
ATOM 654 C CA . PRO A 1 84 ? 9.579 7.623 -9.165 1.00 77.00 84 PRO A CA 1
ATOM 655 C C . PRO A 1 84 ? 8.434 6.727 -8.691 1.00 77.00 84 PRO A C 1
ATOM 657 O O . PRO A 1 84 ? 8.193 6.629 -7.494 1.00 77.00 84 PRO A O 1
ATOM 660 N N . TYR A 1 85 ? 7.796 5.999 -9.611 1.00 86.06 85 TYR A N 1
ATOM 661 C CA . TYR A 1 85 ? 6.741 5.048 -9.270 1.00 86.06 85 TYR A CA 1
ATOM 662 C C . TYR A 1 85 ? 7.239 3.965 -8.316 1.00 86.06 85 TYR A C 1
ATOM 664 O O . TYR A 1 85 ? 6.581 3.678 -7.325 1.00 86.06 85 TYR A O 1
ATOM 672 N N . TYR A 1 86 ? 8.402 3.372 -8.599 1.00 80.94 86 TYR A N 1
ATOM 673 C CA . TYR A 1 86 ? 8.950 2.285 -7.788 1.00 80.94 86 TYR A CA 1
ATOM 674 C C . TYR A 1 86 ? 9.358 2.759 -6.398 1.00 80.94 86 TYR A C 1
ATOM 676 O O . TYR A 1 86 ? 9.125 2.056 -5.419 1.00 80.94 86 TYR A O 1
ATOM 684 N N . VAL A 1 87 ? 9.899 3.973 -6.299 1.00 81.88 87 VAL A N 1
ATOM 685 C CA . VAL A 1 87 ? 10.212 4.595 -5.007 1.00 81.88 87 VAL A CA 1
ATOM 686 C C . VAL A 1 87 ? 8.931 4.812 -4.201 1.00 81.88 87 VAL A C 1
ATOM 688 O O . VAL A 1 87 ? 8.862 4.408 -3.041 1.00 81.88 87 VAL A O 1
ATOM 691 N N . THR A 1 88 ? 7.897 5.392 -4.815 1.00 85.50 88 THR A N 1
ATOM 692 C CA . THR A 1 88 ? 6.598 5.601 -4.161 1.00 85.50 88 THR A CA 1
ATOM 693 C C . THR A 1 88 ? 5.963 4.275 -3.743 1.00 85.50 88 THR A C 1
ATOM 695 O O . THR A 1 88 ? 5.540 4.134 -2.599 1.00 85.50 88 THR A O 1
ATOM 698 N N . ALA A 1 89 ? 5.944 3.290 -4.640 1.00 85.62 89 ALA A N 1
ATOM 699 C CA . ALA A 1 89 ? 5.420 1.953 -4.399 1.00 85.62 89 ALA A CA 1
ATOM 700 C C . ALA A 1 89 ? 6.080 1.291 -3.186 1.00 85.62 89 ALA A C 1
ATOM 702 O O . ALA A 1 89 ? 5.388 0.784 -2.309 1.00 85.62 89 ALA A O 1
ATOM 703 N N . TYR A 1 90 ? 7.409 1.341 -3.120 1.00 82.12 90 TYR A N 1
ATOM 704 C CA . TYR A 1 90 ? 8.185 0.676 -2.082 1.00 82.12 90 TYR A CA 1
ATOM 705 C C . TYR A 1 90 ? 7.987 1.299 -0.697 1.00 82.12 90 TYR A C 1
ATOM 707 O O . TYR A 1 90 ? 7.716 0.593 0.270 1.00 82.12 90 TYR A O 1
ATOM 715 N N . TYR A 1 91 ? 8.095 2.623 -0.579 1.00 83.44 91 TYR A N 1
ATOM 716 C CA . TYR A 1 91 ? 8.002 3.259 0.736 1.00 83.44 91 TYR A CA 1
ATOM 717 C C . TYR A 1 91 ? 6.562 3.361 1.235 1.00 83.44 91 TYR A C 1
ATOM 719 O O . TYR A 1 91 ? 6.305 3.161 2.424 1.00 83.44 91 TYR A O 1
ATOM 727 N N . LEU A 1 92 ? 5.620 3.662 0.339 1.00 88.25 92 LEU A N 1
ATOM 728 C CA . LEU A 1 92 ? 4.248 3.955 0.736 1.00 88.25 92 LEU A CA 1
ATOM 729 C C . LEU A 1 92 ? 3.326 2.744 0.664 1.00 88.25 92 LEU A C 1
ATOM 731 O O . LEU A 1 92 ? 2.429 2.665 1.487 1.00 88.25 92 LEU A O 1
ATOM 735 N N . TYR A 1 93 ? 3.518 1.815 -0.271 1.00 89.44 93 TYR A N 1
ATOM 736 C CA . TYR A 1 93 ? 2.539 0.754 -0.552 1.00 89.44 93 TYR A CA 1
ATOM 737 C C . TYR A 1 93 ? 3.134 -0.658 -0.537 1.00 89.44 93 TYR A C 1
ATOM 739 O O . TYR A 1 93 ? 2.500 -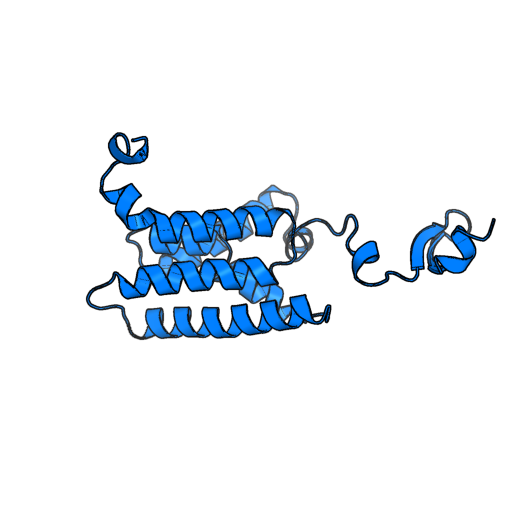1.595 -1.030 1.00 89.44 93 TYR A O 1
ATOM 747 N N . SER A 1 94 ? 4.322 -0.849 0.043 1.00 87.44 94 SER A N 1
ATOM 748 C CA . SER A 1 94 ? 4.838 -2.196 0.290 1.00 87.44 94 SER A CA 1
ATOM 749 C C . SER A 1 94 ? 3.957 -2.944 1.281 1.00 87.44 94 SER A C 1
ATOM 751 O O . SER A 1 94 ? 3.225 -2.352 2.087 1.00 87.44 94 SER A O 1
ATOM 753 N N . SER A 1 95 ? 4.044 -4.271 1.243 1.00 88.19 95 SER A N 1
ATOM 754 C CA . SER A 1 95 ? 3.213 -5.123 2.099 1.00 88.19 95 SER A CA 1
ATOM 755 C C . SER A 1 95 ? 3.540 -4.908 3.577 1.00 88.19 95 SER A C 1
ATOM 757 O O . SER A 1 95 ? 2.660 -4.998 4.431 1.00 88.19 95 SER A O 1
ATOM 759 N N . MET A 1 96 ? 4.789 -4.534 3.881 1.00 86.12 96 MET A N 1
ATOM 760 C CA . MET A 1 96 ? 5.204 -4.144 5.226 1.00 86.12 96 MET A CA 1
ATOM 761 C C . MET A 1 96 ? 4.541 -2.836 5.668 1.00 86.12 96 MET A C 1
ATOM 763 O O . MET A 1 96 ? 3.987 -2.786 6.765 1.00 86.12 96 MET A O 1
ATOM 767 N N . THR A 1 97 ? 4.561 -1.791 4.831 1.00 88.38 97 THR A N 1
ATOM 768 C CA . THR A 1 97 ? 3.922 -0.507 5.161 1.00 88.38 97 THR A CA 1
ATOM 769 C C . THR A 1 97 ? 2.421 -0.683 5.374 1.00 88.38 97 THR A C 1
ATOM 771 O O . THR A 1 97 ? 1.894 -0.275 6.408 1.00 88.38 97 THR A O 1
ATOM 774 N N . VAL A 1 98 ? 1.738 -1.353 4.445 1.00 90.56 98 VAL A N 1
ATOM 775 C CA . VAL A 1 98 ? 0.288 -1.578 4.534 1.00 90.56 98 VAL A CA 1
ATOM 776 C C . VAL A 1 98 ? -0.083 -2.481 5.709 1.00 90.56 98 VAL A C 1
ATOM 778 O O . VAL A 1 98 ? -1.041 -2.185 6.425 1.00 90.56 98 VAL A O 1
ATOM 781 N N . GLY A 1 99 ? 0.710 -3.518 5.985 1.00 88.00 99 GLY A N 1
ATOM 782 C CA . GLY A 1 99 ? 0.538 -4.338 7.181 1.00 88.00 99 GLY A CA 1
ATOM 783 C C . GLY A 1 99 ? 0.642 -3.515 8.466 1.00 88.00 99 GLY A C 1
ATOM 784 O O . GLY A 1 99 ? -0.217 -3.624 9.337 1.00 88.00 99 GLY A O 1
ATOM 785 N N . LEU A 1 100 ? 1.640 -2.633 8.579 1.00 88.75 100 LEU A N 1
ATOM 786 C CA . LEU A 1 100 ? 1.780 -1.763 9.750 1.00 88.75 100 LEU A CA 1
ATOM 787 C C . LEU A 1 100 ? 0.585 -0.815 9.912 1.00 88.75 100 LEU A C 1
ATOM 789 O O . LEU A 1 100 ? 0.135 -0.618 11.036 1.00 88.75 100 LEU A O 1
ATOM 793 N N . ILE A 1 101 ? 0.049 -0.266 8.817 1.00 90.06 101 ILE A N 1
ATOM 794 C CA . ILE A 1 101 ? -1.130 0.614 8.857 1.00 90.06 101 ILE A CA 1
ATOM 795 C C . ILE A 1 101 ? -2.354 -0.125 9.411 1.00 90.06 101 ILE A C 1
ATOM 797 O O . ILE A 1 101 ? -3.075 0.430 10.235 1.00 90.06 101 ILE A O 1
ATOM 801 N N . ILE A 1 102 ? -2.581 -1.362 8.969 1.00 89.06 102 ILE A N 1
ATOM 802 C CA . ILE A 1 102 ? -3.775 -2.137 9.330 1.00 89.06 102 ILE A CA 1
ATOM 803 C C . ILE A 1 102 ? -3.663 -2.730 10.741 1.00 89.06 102 ILE A C 1
ATOM 805 O O . ILE A 1 102 ? -4.656 -2.789 11.466 1.00 89.06 102 ILE A O 1
ATOM 809 N N . PHE A 1 103 ? -2.469 -3.172 11.153 1.00 86.31 103 PHE A N 1
ATOM 810 C CA . PHE A 1 103 ? -2.292 -3.902 12.415 1.00 86.31 103 PHE A CA 1
ATOM 811 C C . PHE A 1 103 ? -1.840 -3.045 13.597 1.00 86.31 103 PHE A C 1
ATOM 813 O O . PHE A 1 103 ? -1.994 -3.490 14.737 1.00 86.31 103 PHE A O 1
ATOM 820 N N . LEU A 1 104 ? -1.290 -1.845 13.377 1.00 85.25 104 LEU A N 1
ATOM 821 C CA . LEU A 1 104 ? -0.841 -0.986 14.472 1.00 85.25 104 LEU A CA 1
ATOM 822 C C . LEU A 1 104 ? -1.788 0.197 14.713 1.00 85.25 104 LEU A C 1
ATOM 824 O O . LEU A 1 104 ? -2.041 0.986 13.803 1.00 85.25 104 LEU A O 1
ATOM 828 N N . PRO A 1 105 ? -2.206 0.439 15.969 1.00 79.62 105 PRO A N 1
ATOM 829 C CA . PRO A 1 105 ? -3.047 1.578 16.335 1.00 79.62 105 PRO A CA 1
ATOM 830 C C . PRO A 1 105 ? -2.234 2.884 16.457 1.00 79.62 105 PRO A C 1
ATOM 832 O O . PRO A 1 105 ? -2.455 3.681 17.362 1.00 79.62 105 PRO A O 1
ATOM 835 N N . VAL A 1 106 ? -1.246 3.093 15.585 1.00 79.56 106 VAL A N 1
ATOM 836 C CA . VAL A 1 106 ? -0.359 4.275 15.589 1.00 79.56 106 VAL A CA 1
ATOM 837 C C . VAL A 1 106 ? -0.789 5.332 14.565 1.00 79.56 106 VAL A C 1
ATOM 839 O O . VAL A 1 106 ? -0.259 6.440 14.551 1.00 79.56 106 VAL A O 1
ATOM 842 N N . GLY A 1 107 ? -1.774 5.001 13.724 1.00 82.19 107 GLY A N 1
ATOM 843 C CA . GLY A 1 107 ? -2.235 5.834 12.619 1.00 82.19 107 GLY A CA 1
ATOM 844 C C . GLY A 1 107 ? -1.349 5.711 11.376 1.00 82.19 107 GLY A C 1
ATOM 845 O O . GLY A 1 107 ? -0.165 5.376 11.451 1.00 82.19 107 GLY A O 1
ATOM 846 N N . ALA A 1 108 ? -1.930 6.004 10.210 1.00 82.94 108 ALA A N 1
ATOM 847 C CA . ALA A 1 108 ? -1.286 5.756 8.921 1.00 82.94 108 ALA A CA 1
ATOM 848 C C . ALA A 1 108 ? 0.049 6.498 8.753 1.00 82.94 108 ALA A C 1
ATOM 850 O O . ALA A 1 108 ? 1.020 5.919 8.278 1.00 82.94 108 ALA A O 1
ATOM 851 N N . PHE A 1 109 ? 0.133 7.753 9.204 1.00 85.50 109 PHE A N 1
ATOM 852 C CA . PHE A 1 109 ? 1.369 8.534 9.116 1.00 85.50 109 PHE A CA 1
ATOM 853 C C . PHE A 1 109 ? 2.516 7.897 9.912 1.00 85.50 109 PHE A C 1
ATOM 855 O O . PHE A 1 109 ? 3.600 7.686 9.373 1.00 85.50 109 PHE A O 1
ATOM 862 N N . ALA A 1 110 ? 2.275 7.544 11.179 1.00 85.44 110 ALA A N 1
ATOM 863 C CA . ALA A 1 110 ? 3.296 6.914 12.009 1.00 85.44 110 ALA A CA 1
ATOM 864 C C . ALA A 1 110 ? 3.686 5.536 11.462 1.00 85.44 110 ALA A C 1
ATOM 866 O O . ALA A 1 110 ? 4.868 5.205 11.447 1.00 85.44 110 ALA A O 1
ATOM 867 N N . ALA A 1 111 ? 2.723 4.762 10.953 1.00 86.62 111 ALA A N 1
ATOM 868 C CA . ALA A 1 111 ? 2.997 3.483 10.308 1.00 86.62 111 ALA A CA 1
ATOM 869 C C . ALA A 1 111 ? 3.893 3.641 9.067 1.00 86.62 111 ALA A C 1
ATOM 871 O O . ALA A 1 111 ? 4.866 2.902 8.934 1.00 86.62 111 ALA A O 1
ATOM 872 N N . VAL A 1 112 ? 3.644 4.640 8.211 1.00 86.12 112 VAL A N 1
ATOM 873 C CA . VAL A 1 112 ? 4.499 4.949 7.048 1.00 86.12 112 VAL A CA 1
ATOM 874 C C . VAL A 1 112 ? 5.906 5.363 7.480 1.00 86.12 112 VAL A C 1
ATOM 876 O O . VAL A 1 112 ? 6.887 4.904 6.892 1.00 86.12 112 VAL A O 1
ATOM 879 N N . VAL A 1 113 ? 6.038 6.192 8.520 1.00 88.50 113 VAL A N 1
ATOM 880 C CA . VAL A 1 113 ? 7.350 6.588 9.059 1.00 88.50 113 VAL A CA 1
ATOM 881 C C . VAL A 1 113 ? 8.100 5.374 9.607 1.00 88.50 113 VAL A C 1
ATOM 883 O O . VAL A 1 113 ? 9.253 5.157 9.235 1.00 88.50 113 VAL A O 1
ATOM 886 N N . LEU A 1 114 ? 7.452 4.550 10.434 1.00 86.94 114 LEU A N 1
ATOM 887 C CA . LEU A 1 114 ? 8.043 3.328 10.985 1.00 86.94 114 LEU A CA 1
ATOM 888 C C . LEU A 1 114 ? 8.462 2.363 9.879 1.00 86.94 114 LEU A C 1
ATOM 890 O O . LEU A 1 114 ? 9.573 1.833 9.912 1.00 86.94 114 LEU A O 1
ATOM 894 N N . ALA A 1 115 ? 7.607 2.183 8.873 1.00 85.81 115 ALA A N 1
ATOM 895 C CA . ALA A 1 115 ? 7.918 1.351 7.730 1.00 85.81 115 ALA A CA 1
ATOM 896 C C . ALA A 1 115 ? 9.131 1.896 6.977 1.00 85.81 115 ALA A C 1
ATOM 898 O O . ALA A 1 115 ? 10.063 1.154 6.691 1.00 85.81 115 ALA A O 1
ATOM 899 N N . THR A 1 116 ? 9.166 3.197 6.698 1.00 84.81 116 THR A N 1
ATOM 900 C CA . THR A 1 116 ? 10.282 3.853 6.003 1.00 84.81 116 THR A CA 1
ATOM 901 C C . THR A 1 116 ? 11.592 3.678 6.767 1.00 84.81 116 THR A C 1
ATOM 903 O O . THR A 1 116 ? 12.596 3.277 6.178 1.00 84.81 116 THR A O 1
ATOM 906 N N . VAL A 1 117 ? 11.581 3.900 8.084 1.00 86.44 117 VAL A N 1
ATOM 907 C CA . VAL A 1 117 ? 12.750 3.690 8.950 1.00 86.44 117 VAL A CA 1
ATOM 908 C C . VAL A 1 117 ? 13.207 2.233 8.904 1.00 86.44 117 VAL A C 1
ATOM 910 O O . VAL A 1 117 ? 14.399 1.977 8.746 1.00 86.44 117 VAL A O 1
ATOM 913 N N . ALA A 1 118 ? 12.281 1.276 8.979 1.00 84.56 118 ALA A N 1
ATOM 914 C CA . ALA A 1 118 ? 12.606 -0.142 8.887 1.00 84.56 118 ALA A CA 1
ATOM 915 C C . ALA A 1 118 ? 13.176 -0.520 7.507 1.00 84.56 118 ALA A C 1
ATOM 917 O O . ALA A 1 118 ? 14.181 -1.228 7.447 1.00 84.56 118 ALA A O 1
ATOM 918 N N . HIS A 1 119 ? 12.627 0.000 6.405 1.00 81.19 119 HIS A N 1
ATOM 919 C CA . HIS A 1 119 ? 13.182 -0.205 5.063 1.00 81.19 119 HIS A CA 1
ATOM 920 C C . HIS A 1 119 ? 14.608 0.357 4.938 1.00 81.19 119 HIS A C 1
ATOM 922 O O . HIS A 1 119 ? 15.486 -0.324 4.407 1.00 81.19 119 HIS A O 1
ATOM 928 N N . ILE A 1 120 ? 14.865 1.564 5.461 1.00 81.50 120 ILE A N 1
ATOM 929 C CA . ILE A 1 120 ? 16.209 2.167 5.471 1.00 81.50 120 ILE A CA 1
ATOM 930 C C . ILE A 1 120 ? 17.161 1.330 6.331 1.00 81.50 120 ILE A C 1
ATOM 932 O O . ILE A 1 120 ? 18.264 1.012 5.890 1.00 81.50 120 ILE A O 1
ATOM 936 N N . GLY A 1 121 ? 16.738 0.930 7.532 1.00 80.56 121 GLY A N 1
ATOM 937 C CA . GLY A 1 121 ? 17.534 0.096 8.433 1.00 80.56 121 GLY A CA 1
ATOM 938 C C . GLY A 1 121 ? 17.906 -1.248 7.805 1.00 80.56 121 GLY A C 1
ATOM 939 O O . GLY A 1 121 ? 19.067 -1.654 7.862 1.00 80.56 121 GLY A O 1
ATOM 940 N N . MET A 1 122 ? 16.956 -1.898 7.125 1.00 73.56 122 MET A N 1
ATOM 941 C CA . MET A 1 122 ? 17.212 -3.125 6.365 1.00 73.56 122 MET A CA 1
ATOM 942 C C . MET A 1 122 ? 18.202 -2.900 5.216 1.00 73.56 122 MET A C 1
ATOM 944 O O . MET A 1 122 ? 19.087 -3.732 5.012 1.00 73.56 122 MET A O 1
ATOM 948 N N . ALA A 1 123 ? 18.100 -1.780 4.495 1.00 70.88 123 ALA A N 1
ATOM 949 C CA . ALA A 1 123 ? 19.033 -1.442 3.421 1.00 70.88 123 ALA A CA 1
ATOM 950 C C . ALA A 1 123 ? 20.460 -1.192 3.947 1.00 70.88 123 ALA A C 1
ATOM 952 O O . ALA A 1 123 ? 21.436 -1.674 3.367 1.00 70.88 123 ALA A O 1
ATOM 953 N N . VAL A 1 124 ? 20.594 -0.490 5.077 1.00 76.75 124 VAL A N 1
ATOM 954 C CA . VAL A 1 124 ? 21.888 -0.248 5.737 1.00 76.75 124 VAL A CA 1
ATOM 955 C C . VAL A 1 124 ? 22.500 -1.559 6.237 1.00 76.75 124 VAL A C 1
ATOM 957 O O . VAL A 1 124 ? 23.662 -1.834 5.943 1.00 76.75 124 VAL A O 1
ATOM 960 N N . TRP A 1 125 ? 21.720 -2.402 6.924 1.00 73.62 125 TRP A N 1
ATOM 961 C CA . TRP A 1 125 ? 22.191 -3.692 7.444 1.00 73.62 125 TRP A CA 1
ATOM 962 C C . TRP A 1 125 ? 22.680 -4.638 6.338 1.00 73.62 125 TRP A C 1
ATOM 964 O O . TRP A 1 125 ? 23.631 -5.391 6.535 1.00 73.62 125 TRP A O 1
ATOM 974 N N . ARG A 1 126 ? 22.069 -4.571 5.151 1.00 65.12 126 ARG A N 1
ATOM 975 C CA . ARG A 1 126 ? 22.412 -5.410 3.993 1.00 65.12 126 ARG A CA 1
ATOM 976 C C . ARG A 1 126 ? 23.506 -4.833 3.086 1.00 65.12 126 ARG A C 1
ATOM 978 O O . ARG A 1 126 ? 23.744 -5.390 2.016 1.00 65.12 126 ARG A O 1
ATOM 985 N N . GLY A 1 127 ? 24.190 -3.764 3.498 1.00 63.22 127 GLY A N 1
ATOM 986 C CA . GLY A 1 127 ? 25.395 -3.278 2.816 1.00 63.22 127 GLY A CA 1
ATOM 987 C C . GLY A 1 127 ? 25.193 -2.135 1.814 1.00 63.22 127 GLY A C 1
ATOM 988 O O . GLY A 1 127 ? 26.047 -1.951 0.951 1.00 63.22 127 GLY A O 1
ATOM 989 N N . GLY A 1 128 ? 24.111 -1.350 1.915 1.00 56.94 128 GLY A N 1
ATOM 990 C CA . GLY A 1 128 ? 24.013 -0.040 1.251 1.00 56.94 128 GLY A CA 1
ATOM 991 C C . GLY A 1 128 ? 22.627 0.322 0.707 1.00 56.94 128 GLY A C 1
ATOM 992 O O . GLY A 1 128 ? 21.860 -0.529 0.272 1.00 56.94 128 GLY A O 1
ATOM 993 N N . VAL A 1 129 ? 22.320 1.626 0.682 1.00 52.50 129 VAL A N 1
ATOM 994 C CA . VAL A 1 129 ? 21.028 2.174 0.211 1.00 52.50 129 VAL A CA 1
ATOM 995 C C . VAL A 1 129 ? 20.885 2.087 -1.320 1.00 52.50 129 VAL A C 1
ATOM 997 O O . VAL A 1 129 ? 19.778 1.962 -1.841 1.00 52.50 129 VAL A O 1
ATOM 1000 N N . SER A 1 130 ? 22.005 2.099 -2.054 1.00 46.41 130 SER A N 1
ATOM 1001 C CA . SER A 1 130 ? 22.032 2.063 -3.525 1.00 46.41 130 SER A CA 1
ATOM 1002 C C . SER A 1 130 ? 21.687 0.699 -4.122 1.00 46.41 130 SER A C 1
ATOM 1004 O O . SER A 1 130 ? 21.233 0.639 -5.261 1.00 46.41 130 SER A O 1
ATOM 1006 N N . SER A 1 131 ? 21.856 -0.391 -3.369 1.00 40.72 131 SER A N 1
ATOM 1007 C CA . SER A 1 131 ? 21.527 -1.736 -3.842 1.00 40.72 131 SER A CA 1
ATOM 1008 C C . SER A 1 131 ? 20.034 -2.064 -3.722 1.00 40.72 131 SER A C 1
ATOM 1010 O O . SER A 1 131 ? 19.595 -2.990 -4.391 1.00 40.72 131 SER A O 1
ATOM 1012 N N . TRP A 1 132 ? 19.241 -1.297 -2.946 1.00 43.31 132 TRP A N 1
ATOM 1013 C CA . TRP A 1 132 ? 17.855 -1.652 -2.579 1.00 43.31 132 TRP A CA 1
ATOM 1014 C C . TRP A 1 132 ? 16.718 -0.896 -3.264 1.00 43.31 132 TRP A C 1
ATOM 1016 O O . TRP A 1 132 ? 15.620 -1.440 -3.334 1.00 43.31 132 TRP A O 1
ATOM 1026 N N . VAL A 1 133 ? 16.963 0.254 -3.899 1.00 46.81 133 VAL A N 1
ATOM 1027 C CA . VAL A 1 133 ? 15.992 0.792 -4.884 1.00 46.81 133 VAL A CA 1
ATOM 1028 C C . VAL A 1 133 ? 15.779 -0.209 -6.045 1.00 46.81 133 VAL A C 1
ATOM 1030 O O . VAL A 1 133 ? 14.783 -0.140 -6.756 1.00 46.81 133 VAL A O 1
ATOM 1033 N N . TYR A 1 134 ? 16.686 -1.188 -6.173 1.00 43.09 134 TYR A N 1
ATOM 1034 C CA . TYR A 1 134 ? 16.668 -2.327 -7.094 1.00 43.09 134 TYR A CA 1
ATOM 1035 C C . TYR A 1 134 ? 16.443 -3.695 -6.421 1.00 43.09 134 TYR A C 1
ATOM 1037 O O . TYR A 1 134 ? 16.599 -4.724 -7.075 1.00 43.09 134 TYR A O 1
ATOM 1045 N N . SER A 1 135 ? 16.061 -3.729 -5.142 1.00 39.28 135 SER A N 1
ATOM 1046 C CA . SER A 1 135 ? 15.788 -4.970 -4.405 1.00 39.28 135 SER A CA 1
ATOM 1047 C C . SER A 1 135 ? 14.289 -5.241 -4.235 1.00 39.28 135 SER A C 1
ATOM 1049 O O . SER A 1 135 ? 13.839 -5.734 -3.202 1.00 39.28 135 SER A O 1
ATOM 1051 N N . GLY A 1 136 ? 13.524 -4.993 -5.301 1.00 41.66 136 GLY A N 1
ATOM 1052 C CA . GLY A 1 136 ? 12.525 -5.990 -5.696 1.00 41.66 136 GLY A CA 1
ATOM 1053 C C . GLY A 1 136 ? 13.245 -7.291 -6.093 1.00 41.66 136 GLY A C 1
ATOM 1054 O O . GLY A 1 136 ? 14.431 -7.443 -5.785 1.00 41.66 136 GLY A O 1
ATOM 1055 N N . PRO A 1 137 ? 12.604 -8.239 -6.792 1.00 35.88 137 PRO A N 1
ATOM 1056 C CA . PRO A 1 137 ? 13.331 -9.361 -7.378 1.00 35.88 137 PRO A CA 1
ATOM 1057 C C . PRO A 1 137 ? 14.618 -8.822 -8.010 1.00 35.88 137 PRO A C 1
ATOM 1059 O O . PRO A 1 137 ? 14.557 -7.871 -8.800 1.00 35.88 137 PRO A O 1
ATOM 1062 N N . ARG A 1 138 ? 15.791 -9.360 -7.616 1.00 35.72 138 ARG A N 1
ATOM 1063 C CA . ARG A 1 138 ? 17.022 -9.095 -8.376 1.00 35.72 138 ARG A CA 1
ATOM 1064 C C . ARG A 1 138 ? 16.619 -9.272 -9.838 1.00 35.72 138 ARG A C 1
ATOM 1066 O O . ARG A 1 138 ? 15.864 -10.208 -10.107 1.00 35.72 138 ARG A O 1
ATOM 1073 N N . PRO A 1 139 ? 17.096 -8.455 -10.783 1.00 38.78 139 PRO A N 1
ATOM 1074 C CA . PRO A 1 139 ? 16.943 -8.764 -12.195 1.00 38.78 139 PRO A CA 1
ATOM 1075 C C . PRO A 1 139 ? 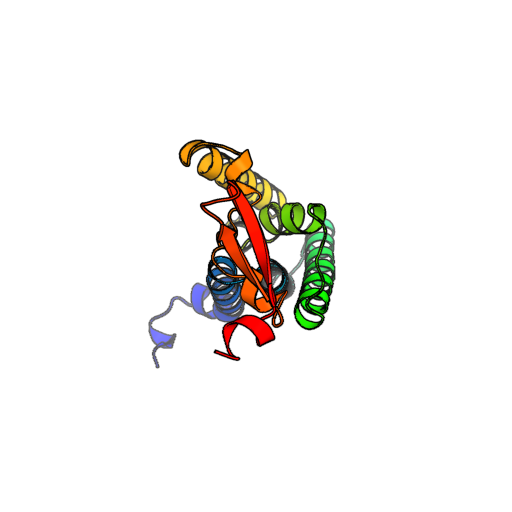17.778 -10.011 -12.553 1.00 38.78 139 PRO A C 1
ATOM 1077 O O . PRO A 1 139 ? 18.574 -9.991 -13.477 1.00 38.78 139 PRO A O 1
ATOM 1080 N N . PHE A 1 140 ? 17.640 -11.112 -11.818 1.00 33.66 140 PHE A N 1
ATOM 1081 C CA . PHE A 1 140 ? 17.653 -12.415 -12.427 1.00 33.66 140 PHE A CA 1
ATOM 1082 C C . PHE A 1 140 ? 16.342 -12.521 -13.213 1.00 33.66 140 PHE A C 1
ATOM 1084 O O . PHE A 1 140 ? 15.256 -12.651 -12.662 1.00 33.66 140 PHE A O 1
ATOM 1091 N N . GLU A 1 141 ? 16.504 -12.381 -14.528 1.00 35.44 141 GLU A N 1
ATOM 1092 C CA . GLU A 1 141 ? 15.656 -13.002 -15.552 1.00 35.44 141 GLU A CA 1
ATOM 1093 C C . GLU A 1 141 ? 14.364 -12.302 -15.999 1.00 35.44 141 GLU A C 1
ATOM 1095 O O . GLU A 1 141 ? 13.591 -12.891 -16.742 1.00 35.44 141 GLU A O 1
ATOM 1100 N N . VAL A 1 142 ? 14.164 -11.005 -15.743 1.00 39.78 142 VAL A N 1
ATOM 1101 C CA . VAL A 1 142 ? 13.152 -10.225 -16.507 1.00 39.78 142 VAL A CA 1
ATOM 1102 C C . VAL A 1 142 ? 13.770 -9.489 -17.707 1.00 39.78 142 VAL A C 1
ATOM 1104 O O . VAL A 1 142 ? 13.197 -8.549 -18.243 1.00 39.78 142 VAL A O 1
ATOM 1107 N N . THR A 1 143 ? 14.943 -9.917 -18.187 1.00 38.03 143 THR A N 1
ATOM 1108 C CA . THR A 1 143 ? 15.305 -9.673 -19.598 1.00 38.03 143 THR A CA 1
ATOM 1109 C C . THR A 1 143 ? 14.558 -10.642 -20.519 1.00 38.03 143 THR A C 1
ATOM 1111 O O . THR A 1 143 ? 14.229 -10.259 -21.635 1.00 38.03 143 THR A O 1
ATOM 1114 N N . TYR A 1 144 ? 14.204 -11.843 -20.035 1.00 40.91 144 TYR A N 1
ATOM 1115 C CA . TYR A 1 144 ? 13.461 -12.837 -20.819 1.00 40.91 144 TYR A CA 1
ATOM 1116 C C . TYR A 1 144 ? 12.027 -12.403 -21.138 1.00 40.91 144 TYR A C 1
ATOM 1118 O O . TYR A 1 144 ? 11.535 -12.696 -22.221 1.00 40.91 144 TYR A O 1
ATOM 1126 N N . PHE A 1 145 ? 11.364 -11.673 -20.235 1.00 39.28 145 PHE A N 1
ATOM 1127 C CA . PHE A 1 145 ? 9.985 -11.233 -20.477 1.00 39.28 145 PHE A CA 1
ATOM 1128 C C . PHE A 1 145 ? 9.891 -9.958 -21.321 1.00 39.28 145 PHE A C 1
ATOM 1130 O O . PHE A 1 145 ? 8.964 -9.839 -22.107 1.00 39.28 145 PHE A O 1
ATOM 1137 N N . ILE A 1 146 ? 10.838 -9.018 -21.197 1.00 46.19 146 ILE A N 1
ATOM 1138 C CA . ILE A 1 146 ? 10.769 -7.728 -21.916 1.00 46.19 146 ILE A CA 1
ATOM 1139 C C . ILE A 1 146 ? 11.347 -7.840 -23.334 1.00 46.19 146 ILE A C 1
ATOM 1141 O O . ILE A 1 146 ? 11.024 -7.039 -24.207 1.00 46.19 146 ILE A O 1
ATOM 1145 N N . ASN A 1 147 ? 12.194 -8.837 -23.596 1.00 47.03 147 ASN A N 1
ATOM 1146 C CA . ASN A 1 147 ? 12.701 -9.096 -24.934 1.00 47.03 147 ASN A CA 1
ATOM 1147 C C . ASN A 1 147 ? 12.577 -10.583 -25.266 1.00 47.03 147 ASN A C 1
ATOM 1149 O O . ASN A 1 147 ? 13.562 -11.317 -25.270 1.00 47.03 147 ASN A O 1
ATOM 1153 N N . GLN A 1 148 ? 11.354 -11.011 -25.592 1.00 52.50 148 GLN A N 1
ATOM 1154 C CA . GLN A 1 148 ? 11.080 -12.360 -26.103 1.00 52.50 148 GLN A CA 1
ATOM 1155 C C . GLN A 1 148 ? 11.841 -12.686 -27.398 1.00 52.50 148 GLN A C 1
ATOM 1157 O O . GLN A 1 148 ? 11.811 -13.824 -27.845 1.00 52.50 148 GLN A O 1
ATOM 1162 N N . ASN A 1 149 ? 12.534 -11.716 -28.001 1.00 54.59 149 ASN A N 1
ATOM 1163 C CA . ASN A 1 149 ? 13.229 -11.890 -29.264 1.00 54.59 149 ASN A CA 1
ATOM 1164 C C . ASN A 1 149 ? 14.749 -11.935 -29.117 1.00 54.59 149 ASN A C 1
ATOM 1166 O O . ASN A 1 149 ? 15.394 -12.176 -30.130 1.00 54.59 149 ASN A O 1
ATOM 1170 N N . SER A 1 150 ? 15.351 -11.720 -27.936 1.00 59.44 150 SER A N 1
ATOM 1171 C CA . SER A 1 150 ? 16.816 -11.781 -27.787 1.00 59.44 150 SER A CA 1
ATOM 1172 C C . SER A 1 150 ? 17.292 -12.150 -26.380 1.00 59.44 150 SER A C 1
ATOM 1174 O O . SER A 1 150 ? 16.768 -11.630 -25.395 1.00 59.44 150 SER A O 1
ATOM 1176 N N . ILE A 1 151 ? 18.358 -12.947 -26.282 1.00 57.44 151 ILE A N 1
ATOM 1177 C CA . ILE A 1 151 ? 19.056 -13.247 -25.023 1.00 57.44 151 ILE A CA 1
ATOM 1178 C C . ILE A 1 151 ? 20.222 -12.273 -24.848 1.00 57.44 151 ILE A C 1
ATOM 1180 O O . ILE A 1 151 ? 21.017 -12.068 -25.766 1.00 57.44 151 ILE A O 1
ATOM 1184 N N . ARG A 1 152 ? 20.357 -11.694 -23.646 1.00 59.69 152 ARG A N 1
ATOM 1185 C CA . ARG A 1 152 ? 21.590 -11.013 -23.231 1.00 59.69 152 ARG A CA 1
ATOM 1186 C C . ARG A 1 152 ? 22.494 -11.969 -22.476 1.00 59.69 152 ARG A C 1
ATOM 1188 O O . ARG A 1 152 ? 22.086 -12.495 -21.445 1.00 59.69 152 ARG A O 1
ATOM 1195 N N . TYR A 1 153 ? 23.727 -12.120 -22.938 1.00 60.97 153 TYR A N 1
ATOM 1196 C CA . TYR A 1 153 ? 24.760 -12.859 -22.219 1.00 60.97 153 TYR A CA 1
ATOM 1197 C C . TYR A 1 153 ? 26.049 -12.029 -22.119 1.00 60.97 153 T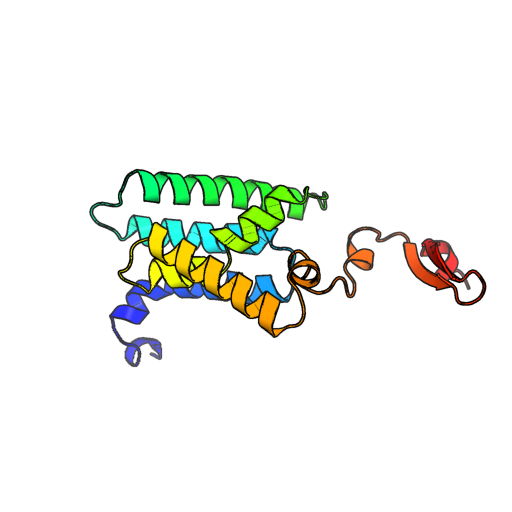YR A C 1
ATOM 1199 O O . TYR A 1 153 ? 26.286 -11.138 -22.947 1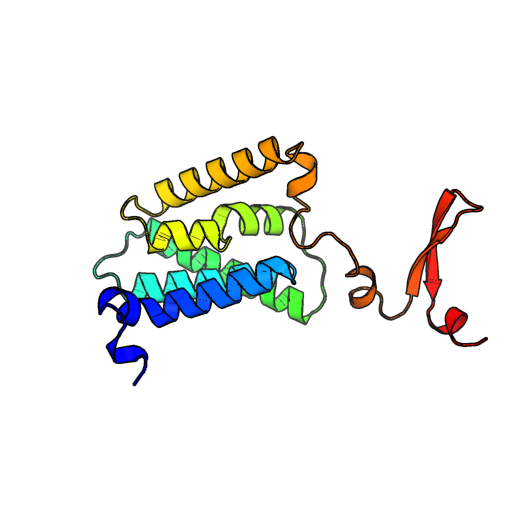.00 60.97 153 TYR A O 1
ATOM 1207 N N . PRO A 1 154 ? 26.860 -12.251 -21.071 1.00 60.00 154 PRO A N 1
ATOM 1208 C CA . PRO A 1 154 ? 28.174 -11.642 -20.974 1.00 60.00 154 PRO A CA 1
ATOM 1209 C C . PRO A 1 154 ? 29.094 -12.291 -22.010 1.00 60.00 154 PRO A C 1
ATOM 1211 O O . PRO A 1 154 ? 29.359 -13.491 -21.946 1.00 60.00 154 PRO A O 1
ATOM 1214 N N . ASP A 1 155 ? 29.571 -11.504 -22.972 1.00 67.50 155 ASP A N 1
ATOM 1215 C CA . ASP A 1 155 ? 30.587 -11.970 -23.906 1.00 67.50 155 ASP A CA 1
ATOM 1216 C C . ASP A 1 155 ? 31.966 -11.809 -23.254 1.00 67.50 155 ASP A C 1
ATOM 1218 O O . ASP A 1 155 ? 32.436 -10.693 -22.995 1.00 67.50 155 ASP A O 1
ATOM 1222 N N . HIS A 1 156 ? 32.591 -12.944 -22.941 1.00 63.53 156 HIS A N 1
ATOM 1223 C CA . HIS A 1 156 ? 33.885 -13.001 -22.270 1.00 63.53 156 HIS A CA 1
ATOM 1224 C C . HIS A 1 156 ? 35.047 -12.533 -23.158 1.00 63.53 156 HIS A C 1
ATOM 1226 O O . HIS A 1 156 ? 36.091 -12.173 -22.613 1.00 63.53 156 HIS A O 1
ATOM 1232 N N . GLU A 1 157 ? 34.879 -12.481 -24.482 1.00 67.81 157 GLU A N 1
ATOM 1233 C CA . GLU A 1 157 ? 35.918 -12.006 -25.404 1.00 67.81 157 GLU A CA 1
ATOM 1234 C C . GLU A 1 157 ? 35.925 -10.478 -25.517 1.00 67.81 157 GLU A C 1
ATOM 1236 O O . GLU A 1 157 ? 36.981 -9.855 -25.631 1.00 67.81 157 GLU A O 1
ATOM 1241 N N . ILE A 1 158 ? 34.746 -9.858 -25.440 1.00 67.19 158 ILE A N 1
ATOM 1242 C CA . ILE A 1 158 ? 34.564 -8.416 -25.678 1.00 67.19 158 ILE A CA 1
ATOM 1243 C C . ILE A 1 158 ? 34.402 -7.640 -24.357 1.00 67.19 158 ILE A C 1
ATOM 1245 O O . ILE A 1 158 ? 34.416 -6.405 -24.337 1.00 67.19 158 ILE A O 1
ATOM 1249 N N . GLY A 1 159 ? 34.236 -8.343 -23.229 1.00 64.06 159 GLY A N 1
ATOM 1250 C CA . GLY A 1 159 ? 34.060 -7.741 -21.903 1.00 64.06 159 GLY A CA 1
ATOM 1251 C C . GLY A 1 159 ? 32.803 -6.869 -21.802 1.00 64.06 159 GLY A C 1
ATOM 1252 O O . GLY A 1 159 ? 32.746 -5.938 -20.995 1.00 64.06 159 GLY A O 1
ATOM 1253 N N . ARG A 1 160 ? 31.807 -7.122 -22.657 1.00 63.00 160 ARG A N 1
ATOM 1254 C CA . ARG A 1 160 ? 30.567 -6.346 -22.763 1.00 63.00 160 ARG A CA 1
ATOM 1255 C C . ARG A 1 160 ? 29.361 -7.273 -22.827 1.00 63.00 160 ARG A C 1
ATOM 1257 O O . ARG A 1 160 ? 29.450 -8.428 -23.225 1.00 63.00 160 ARG A O 1
ATOM 1264 N N . TRP A 1 161 ? 28.214 -6.729 -22.442 1.00 63.66 161 TRP A N 1
ATOM 1265 C CA . TRP A 1 161 ? 26.930 -7.399 -22.599 1.00 63.66 161 TRP A CA 1
ATOM 1266 C C . TRP A 1 161 ? 26.473 -7.297 -24.050 1.00 63.66 161 TRP A C 1
ATOM 1268 O O . TRP A 1 161 ? 26.310 -6.188 -24.566 1.00 63.66 161 TRP A O 1
ATOM 1278 N N . VAL A 1 162 ? 26.243 -8.442 -24.685 1.00 67.06 162 VAL A N 1
ATOM 1279 C CA . VAL A 1 162 ? 25.753 -8.538 -26.066 1.00 67.06 162 VAL A CA 1
ATOM 1280 C C . VAL A 1 162 ? 24.311 -9.043 -26.035 1.00 67.06 162 VAL A C 1
ATOM 1282 O O . VAL A 1 162 ? 23.958 -9.841 -25.170 1.00 67.06 162 VAL A O 1
ATOM 1285 N N . SER A 1 163 ? 23.455 -8.526 -26.921 1.00 66.94 163 SER A N 1
ATOM 1286 C CA . SER A 1 163 ? 22.071 -9.002 -27.098 1.00 66.94 163 SER A CA 1
ATOM 1287 C C . SER A 1 163 ? 21.995 -9.756 -28.422 1.00 66.94 163 SER A C 1
ATOM 1289 O O . SER A 1 163 ? 22.258 -9.143 -29.454 1.00 66.94 163 SER A O 1
ATOM 1291 N N . VAL A 1 164 ? 21.657 -11.046 -28.397 1.00 67.44 164 VAL A N 1
ATOM 1292 C CA . VAL A 1 164 ? 21.564 -11.890 -29.602 1.00 67.44 164 VAL A CA 1
ATOM 1293 C C . VAL A 1 164 ? 20.120 -12.326 -29.827 1.00 67.44 164 VAL A C 1
ATOM 1295 O O . VAL A 1 164 ? 19.501 -12.814 -28.877 1.00 67.44 164 VAL A O 1
ATOM 1298 N N . PRO A 1 165 ? 19.563 -12.159 -31.040 1.00 71.06 165 PRO A N 1
ATOM 1299 C CA . PRO A 1 165 ? 18.208 -12.592 -31.346 1.00 71.06 165 PRO A CA 1
ATOM 1300 C C . PRO A 1 165 ? 18.001 -14.100 -31.138 1.00 71.06 165 PRO A C 1
ATOM 1302 O O . PRO A 1 165 ? 18.852 -14.897 -31.520 1.00 71.06 165 PRO A O 1
ATOM 1305 N N . LEU A 1 166 ? 16.855 -14.521 -30.592 1.00 59.53 166 LEU A N 1
ATOM 1306 C CA . LEU A 1 166 ? 16.545 -15.943 -30.372 1.00 59.53 166 LEU A CA 1
ATOM 1307 C C . LEU A 1 166 ? 16.516 -16.760 -31.667 1.00 59.53 166 LEU A C 1
ATOM 1309 O O . LEU A 1 166 ? 16.858 -17.939 -31.643 1.00 59.53 166 LEU A O 1
ATOM 1313 N N . THR A 1 167 ? 16.161 -16.136 -32.791 1.00 66.31 167 THR A N 1
ATOM 1314 C CA . THR A 1 167 ? 16.205 -16.770 -34.116 1.00 66.31 167 THR A CA 1
ATOM 1315 C C . THR A 1 167 ? 17.607 -17.270 -34.454 1.00 66.31 167 THR A C 1
ATOM 1317 O O . THR A 1 167 ? 17.752 -18.362 -34.977 1.00 66.31 167 THR A O 1
ATOM 1320 N N . GLU A 1 168 ? 18.656 -16.533 -34.079 1.00 62.06 168 GLU A N 1
ATOM 1321 C CA . GLU A 1 168 ? 20.044 -16.934 -34.346 1.00 62.06 168 GLU A CA 1
ATOM 1322 C C . GLU A 1 168 ? 20.562 -18.009 -33.376 1.00 62.06 168 GLU A C 1
ATOM 1324 O O . GLU A 1 168 ? 21.520 -18.714 -33.690 1.00 62.06 168 GLU A O 1
ATOM 1329 N N . VAL A 1 169 ? 19.943 -18.140 -32.197 1.00 60.38 169 VAL A N 1
ATOM 1330 C CA . VAL A 1 169 ? 20.345 -19.111 -31.165 1.00 60.38 169 VAL A CA 1
ATOM 1331 C C . VAL A 1 169 ? 19.762 -20.499 -31.440 1.00 60.38 169 VAL A C 1
ATOM 1333 O O . VAL A 1 169 ? 20.422 -21.495 -31.150 1.00 60.38 169 VAL A O 1
ATOM 1336 N N . PHE A 1 170 ? 18.549 -20.572 -31.997 1.00 56.03 170 PHE A N 1
ATOM 1337 C CA . PHE A 1 170 ? 17.837 -21.834 -32.231 1.00 56.03 170 PHE A CA 1
ATOM 1338 C C . PHE A 1 170 ? 17.902 -22.356 -33.680 1.00 56.03 170 PHE A C 1
ATOM 1340 O O . PHE A 1 170 ? 17.479 -23.483 -33.913 1.00 56.03 170 PHE A O 1
ATOM 1347 N N . ASP A 1 171 ? 18.469 -21.598 -34.628 1.00 56.06 171 ASP A N 1
ATOM 1348 C CA . ASP A 1 171 ? 18.708 -22.032 -36.023 1.00 56.06 171 ASP A CA 1
ATOM 1349 C C . ASP A 1 171 ? 20.041 -22.805 -36.219 1.00 56.06 171 ASP A C 1
ATOM 1351 O O . ASP A 1 171 ? 20.593 -22.845 -37.322 1.00 56.06 171 ASP A O 1
ATOM 1355 N N . ARG A 1 172 ? 20.591 -23.427 -35.164 1.00 49.47 172 ARG A N 1
ATOM 1356 C CA . ARG A 1 172 ? 21.794 -24.282 -35.239 1.00 49.47 172 ARG A CA 1
ATOM 1357 C C . ARG A 1 172 ? 21.527 -25.727 -34.851 1.00 49.47 172 ARG A C 1
ATOM 1359 O O . ARG A 1 172 ? 20.883 -25.946 -33.803 1.00 49.47 172 ARG A O 1
#

Radius of gyration: 19.8 Å; chains: 1; bounding box: 53×39×53 Å

pLDDT: mean 75.59, std 16.19, range [33.66, 96.31]

Organism: NCBI:txid2938695